Protein AF-W2SW09-F1 (afdb_monomer)

Solvent-accessible surface area (backbone atoms only — not comparable to full-atom values): 8890 Å² total; per-residue (Å²): 115,73,68,50,68,76,66,66,68,76,84,80,77,73,87,77,53,70,68,61,53,50,51,49,49,58,49,58,77,62,61,80,56,88,46,76,65,63,66,33,39,37,66,57,52,62,77,71,55,59,59,88,80,43,43,66,58,52,49,54,49,49,52,52,50,50,65,54,46,54,60,50,16,43,56,38,3,59,64,64,74,40,46,67,62,19,40,50,60,32,51,49,48,59,61,50,37,60,47,66,33,90,61,95,82,72,82,62,71,72,53,68,66,58,42,50,51,49,36,51,49,32,71,75,67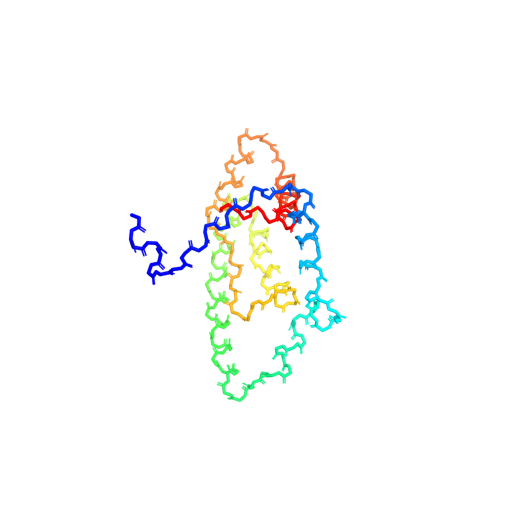,71,51,62,70,65,61,57,52,50,52,52,51,52,52,51,52,50,43,70,76,50,75,75,89,122

pLDDT: mean 76.38, std 12.49, range [45.62, 92.38]

Mean predicted aligned error: 12.38 Å

Radius of gyration: 22.45 Å; Cα contacts (8 Å, |Δi|>4): 80; chains: 1; bounding box: 43×62×45 Å

Structure (mmCIF, N/CA/C/O backbone):
data_AF-W2SW09-F1
#
_entry.id   AF-W2SW09-F1
#
loop_
_atom_site.group_PDB
_atom_site.id
_atom_site.type_symbol
_atom_site.label_atom_id
_atom_site.label_alt_id
_atom_site.label_comp_id
_atom_site.label_asym_id
_atom_site.label_entity_id
_atom_site.label_seq_id
_atom_site.pdbx_PDB_ins_code
_atom_site.Cartn_x
_atom_site.Cartn_y
_atom_site.Cartn_z
_atom_site.occupancy
_atom_site.B_iso_or_equiv
_atom_site.auth_seq_id
_atom_site.auth_comp_id
_atom_site.auth_asym_id
_atom_site.auth_atom_id
_atom_site.pdbx_PDB_model_num
ATOM 1 N N . GLU A 1 1 ? 20.622 46.964 -5.575 1.00 56.09 1 GLU A N 1
ATOM 2 C CA . GLU A 1 1 ? 20.089 47.112 -6.947 1.00 56.09 1 GLU A CA 1
ATOM 3 C C . GLU A 1 1 ? 21.094 46.670 -8.017 1.00 56.09 1 GLU A C 1
ATOM 5 O O . GLU A 1 1 ? 20.685 45.975 -8.935 1.00 56.09 1 GLU A O 1
ATOM 10 N N . ASP A 1 2 ? 22.403 46.921 -7.865 1.00 61.81 2 ASP A N 1
ATOM 11 C CA . ASP A 1 2 ? 23.435 46.467 -8.830 1.00 61.81 2 ASP A CA 1
ATOM 12 C C . ASP A 1 2 ? 23.552 44.945 -9.038 1.00 61.81 2 ASP A C 1
ATOM 14 O O . ASP A 1 2 ? 23.916 44.483 -10.120 1.00 61.81 2 ASP A O 1
ATOM 18 N N . PHE A 1 3 ? 23.239 44.140 -8.019 1.00 66.25 3 PHE A N 1
ATOM 19 C CA . PHE A 1 3 ? 23.312 42.679 -8.122 1.00 66.25 3 PHE A CA 1
ATOM 20 C C . PHE A 1 3 ? 22.262 42.109 -9.095 1.00 66.25 3 PHE A C 1
ATOM 22 O O . PHE A 1 3 ? 22.569 41.213 -9.880 1.00 66.25 3 PHE A O 1
ATOM 29 N N . ASP A 1 4 ? 21.051 42.673 -9.105 1.00 64.31 4 ASP A N 1
ATOM 30 C CA . ASP A 1 4 ? 19.929 42.162 -9.904 1.00 64.31 4 ASP A CA 1
ATOM 31 C C . ASP A 1 4 ? 20.082 42.476 -11.402 1.00 64.31 4 ASP A C 1
ATOM 33 O O . ASP A 1 4 ? 19.694 41.667 -12.247 1.00 64.31 4 ASP A O 1
ATOM 37 N N . ILE A 1 5 ? 20.716 43.607 -11.741 1.00 68.88 5 ILE A N 1
ATOM 38 C CA . ILE A 1 5 ? 21.027 44.004 -13.127 1.00 68.88 5 ILE A CA 1
ATOM 39 C C . ILE A 1 5 ? 22.131 43.109 -13.706 1.00 68.88 5 ILE A C 1
ATOM 41 O O . ILE A 1 5 ? 22.068 42.713 -14.869 1.00 68.88 5 ILE A O 1
ATOM 45 N N . ARG A 1 6 ? 23.121 42.733 -12.882 1.00 68.19 6 ARG A N 1
ATOM 46 C CA . ARG A 1 6 ? 24.258 41.899 -13.303 1.00 68.19 6 ARG A CA 1
ATOM 47 C C . ARG A 1 6 ? 23.871 40.450 -13.603 1.00 68.19 6 ARG A C 1
ATOM 49 O O . ARG A 1 6 ? 24.507 39.821 -14.443 1.00 68.19 6 ARG A O 1
ATOM 56 N N . PHE A 1 7 ? 22.839 39.935 -12.934 1.00 68.06 7 PHE A N 1
ATOM 57 C CA . PHE A 1 7 ? 22.379 38.548 -13.070 1.00 68.06 7 PHE A CA 1
ATOM 58 C C . PHE A 1 7 ? 21.013 38.397 -13.755 1.00 68.06 7 PHE A C 1
ATOM 60 O O . PHE A 1 7 ? 20.502 37.285 -13.846 1.00 68.06 7 PHE A O 1
ATOM 67 N N . ASN A 1 8 ? 20.447 39.490 -14.278 1.00 55.69 8 ASN A N 1
ATOM 68 C CA . ASN A 1 8 ? 19.241 39.505 -15.111 1.00 55.69 8 ASN A CA 1
ATOM 69 C C . ASN A 1 8 ? 18.072 38.679 -14.525 1.00 55.69 8 ASN A C 1
ATOM 71 O O . ASN A 1 8 ? 17.390 37.929 -15.230 1.00 55.69 8 ASN A O 1
ATOM 75 N N . PHE A 1 9 ? 17.843 38.790 -13.211 1.00 55.75 9 PHE A N 1
ATOM 76 C CA . PHE A 1 9 ? 16.737 38.103 -12.543 1.00 55.75 9 PHE A CA 1
ATOM 77 C C . PHE A 1 9 ? 15.416 38.814 -12.854 1.00 55.75 9 PHE A C 1
ATOM 79 O O . PHE A 1 9 ? 14.969 39.717 -12.147 1.00 55.75 9 PHE A O 1
ATOM 86 N N . VAL A 1 10 ? 14.748 38.383 -13.925 1.00 61.41 10 VAL A N 1
ATOM 87 C CA . VAL A 1 10 ? 13.390 38.830 -14.241 1.00 61.41 10 VAL A CA 1
ATOM 88 C C . VAL A 1 10 ? 12.435 38.303 -13.167 1.00 61.41 10 VAL A C 1
ATOM 90 O O . VAL A 1 10 ? 12.112 37.114 -13.117 1.00 61.41 10 VAL A O 1
ATOM 93 N N . ARG A 1 11 ? 11.941 39.187 -12.294 1.00 56.41 11 ARG A N 1
ATOM 94 C CA . ARG A 1 11 ? 10.963 38.844 -11.250 1.00 56.41 11 ARG A CA 1
ATOM 95 C C . ARG A 1 11 ? 9.567 38.643 -11.858 1.00 56.41 11 ARG A C 1
ATOM 97 O O . ARG A 1 11 ? 8.655 39.440 -11.661 1.00 56.41 11 ARG A O 1
ATOM 104 N N . HIS A 1 12 ? 9.362 37.562 -12.605 1.00 51.56 12 HIS A N 1
ATOM 105 C CA . HIS A 1 12 ? 8.038 37.175 -13.094 1.00 51.56 12 HIS A CA 1
ATOM 106 C C . HIS A 1 12 ? 7.298 36.316 -12.065 1.00 51.56 12 HIS A C 1
ATOM 108 O O . HIS A 1 12 ? 7.192 35.102 -12.207 1.00 51.56 12 HIS A O 1
ATOM 114 N N . ARG A 1 13 ? 6.686 36.946 -11.057 1.00 53.91 13 ARG A N 1
ATOM 115 C CA . ARG A 1 13 ? 5.580 36.310 -10.320 1.00 53.91 13 ARG A CA 1
ATOM 116 C C . ARG A 1 13 ? 4.272 37.003 -10.684 1.00 53.91 13 ARG A C 1
ATOM 118 O O . ARG A 1 13 ? 3.714 37.768 -9.907 1.00 53.91 13 ARG A O 1
ATOM 125 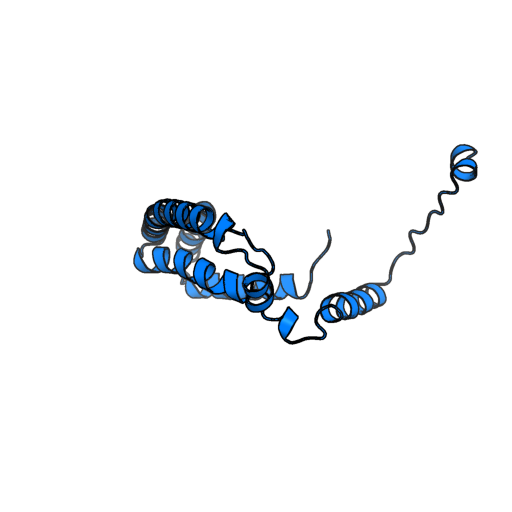N N . LYS A 1 14 ? 3.785 36.749 -11.905 1.00 51.09 14 LYS A N 1
ATOM 126 C CA . LYS A 1 14 ? 2.399 37.082 -12.269 1.00 51.09 14 LYS A CA 1
ATOM 127 C C . LYS A 1 14 ? 1.485 36.327 -11.300 1.00 51.09 14 LYS A C 1
ATOM 129 O O . LYS A 1 14 ? 1.603 35.107 -11.186 1.00 51.09 14 LYS A O 1
ATOM 134 N N . ARG A 1 15 ? 0.596 37.037 -10.598 1.00 51.16 15 ARG A N 1
ATOM 135 C CA . ARG A 1 15 ? -0.489 36.428 -9.815 1.00 51.16 15 ARG A CA 1
ATOM 136 C C . ARG A 1 15 ? -1.352 35.656 -10.816 1.00 51.16 15 ARG A C 1
ATOM 138 O O . ARG A 1 15 ? -2.030 36.266 -11.636 1.00 51.16 15 ARG A O 1
ATOM 145 N N . ARG A 1 16 ? -1.207 34.331 -10.850 1.00 55.31 16 ARG A N 1
ATOM 146 C CA . ARG A 1 16 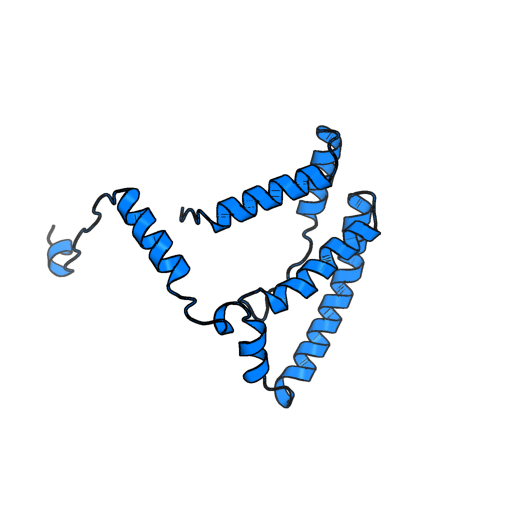? -1.932 33.491 -11.805 1.00 55.31 16 ARG A CA 1
ATOM 147 C C . ARG A 1 16 ? -3.392 33.420 -11.367 1.00 55.31 16 ARG A C 1
ATOM 149 O O . ARG A 1 16 ? -3.675 33.174 -10.199 1.00 55.31 16 ARG A O 1
ATOM 156 N N . THR A 1 17 ? -4.310 33.647 -12.297 1.00 64.56 17 THR A N 1
ATOM 157 C CA . THR A 1 17 ? -5.747 33.500 -12.054 1.00 64.56 17 THR A CA 1
ATOM 158 C C . THR A 1 17 ? -6.085 32.009 -11.989 1.00 64.56 17 THR A C 1
ATOM 160 O O . THR A 1 17 ? -5.656 31.253 -12.863 1.00 64.56 17 THR A O 1
ATOM 163 N N . ASN A 1 18 ? -6.886 31.579 -11.004 1.00 64.25 18 ASN A N 1
ATOM 164 C CA . ASN A 1 18 ? -7.240 30.162 -10.780 1.00 64.25 18 ASN A CA 1
ATOM 165 C C . ASN A 1 18 ? -7.735 29.448 -12.050 1.00 64.25 18 ASN A C 1
ATOM 167 O O . ASN A 1 18 ? -7.474 28.267 -12.241 1.00 64.25 18 ASN A O 1
ATOM 171 N N . ARG A 1 19 ? -8.397 30.175 -12.957 1.00 60.75 19 ARG A N 1
ATOM 172 C CA . ARG A 1 19 ? -8.914 29.647 -14.227 1.00 60.75 19 ARG A CA 1
ATOM 173 C C . ARG A 1 19 ? -7.821 29.257 -15.230 1.00 60.75 19 ARG A C 1
ATOM 175 O O . ARG A 1 19 ? -7.987 28.289 -15.962 1.00 60.75 19 ARG A O 1
ATOM 182 N N . GLU A 1 20 ? -6.713 29.994 -15.270 1.00 66.00 20 GLU A N 1
ATOM 183 C CA . GLU A 1 20 ? -5.586 29.703 -16.167 1.00 66.00 20 GLU A CA 1
ATOM 184 C C . GLU A 1 20 ? -4.708 28.580 -15.622 1.00 66.00 20 GLU A C 1
ATOM 186 O O . GLU A 1 20 ? -4.211 27.766 -16.399 1.00 66.00 20 GLU A O 1
ATOM 191 N N . VAL A 1 21 ? -4.564 28.512 -14.293 1.00 66.00 21 VAL A N 1
ATOM 192 C CA . VAL A 1 21 ? -3.927 27.381 -13.609 1.00 66.00 21 VAL A CA 1
ATOM 193 C C . VAL A 1 21 ? -4.738 26.119 -13.869 1.00 66.00 21 VAL A C 1
ATOM 195 O O . VAL A 1 21 ? -4.187 25.169 -14.399 1.00 66.00 21 VAL A O 1
ATOM 198 N N . LEU A 1 22 ? -6.056 26.152 -13.635 1.00 66.50 22 LEU A N 1
ATOM 199 C CA . LEU A 1 22 ? -6.947 25.013 -13.866 1.00 66.50 22 LEU A CA 1
ATOM 200 C C . LEU A 1 22 ? -6.926 24.540 -15.326 1.00 66.50 22 LEU A C 1
ATOM 202 O O . LEU A 1 22 ? -6.890 23.342 -15.585 1.00 66.50 22 LEU A O 1
ATOM 206 N N . ARG A 1 23 ? -6.918 25.466 -16.296 1.00 67.12 23 ARG A N 1
ATOM 207 C CA . ARG A 1 23 ? -6.878 25.107 -17.721 1.00 67.12 23 ARG A CA 1
ATOM 208 C C . ARG A 1 23 ? -5.560 24.440 -18.109 1.00 67.12 23 ARG A C 1
ATOM 210 O O . ARG A 1 23 ? -5.597 23.464 -18.847 1.00 67.12 23 ARG A O 1
ATOM 217 N N . ARG A 1 24 ? -4.414 24.948 -17.640 1.00 65.56 24 ARG A N 1
ATOM 218 C CA . ARG A 1 24 ? -3.125 24.276 -17.871 1.00 65.56 24 ARG A CA 1
ATOM 219 C C . ARG A 1 24 ? -3.068 22.942 -17.150 1.00 65.56 24 ARG A C 1
ATOM 221 O O . ARG A 1 24 ? -2.644 21.985 -17.766 1.00 65.56 24 ARG A O 1
ATOM 228 N N . PHE A 1 25 ? -3.602 22.872 -15.935 1.00 62.81 25 PHE A N 1
ATOM 229 C CA . PHE A 1 25 ? -3.652 21.655 -15.139 1.00 62.81 25 PHE A CA 1
ATOM 230 C C . PHE A 1 25 ? -4.421 20.538 -15.851 1.00 62.81 25 PHE A C 1
ATOM 232 O O . PHE A 1 25 ? -3.888 19.460 -16.069 1.00 62.81 25 PHE A O 1
ATOM 239 N N . ILE A 1 26 ? -5.651 20.816 -16.299 1.00 66.44 26 ILE A N 1
ATOM 240 C CA . ILE A 1 26 ? -6.471 19.845 -17.039 1.00 66.44 26 ILE A CA 1
ATOM 241 C C . ILE A 1 26 ? -5.780 19.432 -18.341 1.00 66.44 26 ILE A C 1
ATOM 243 O O . ILE A 1 26 ? -5.798 18.260 -18.700 1.00 66.44 26 ILE A O 1
ATOM 247 N N . VAL A 1 27 ? -5.172 20.382 -19.054 1.00 66.25 27 VAL A N 1
ATOM 248 C CA . VAL A 1 27 ? -4.518 20.093 -20.332 1.00 66.25 27 VAL A CA 1
ATOM 249 C C . VAL A 1 27 ? -3.215 19.317 -20.131 1.00 66.25 27 VAL A C 1
ATOM 251 O O . VAL A 1 27 ? -3.002 18.365 -20.857 1.00 66.25 27 VAL A O 1
ATOM 254 N N . GLU A 1 28 ? -2.364 19.654 -19.165 1.00 64.62 28 GLU A N 1
ATOM 255 C CA . GLU A 1 28 ? -1.087 18.969 -18.905 1.00 64.62 28 GLU A CA 1
ATOM 256 C C . GLU A 1 28 ? -1.306 17.559 -18.340 1.00 64.62 28 GLU A C 1
ATOM 258 O O . GLU A 1 28 ? -0.715 16.618 -18.858 1.00 64.62 28 GLU A O 1
ATOM 263 N N . ASN A 1 29 ? -2.236 17.369 -17.393 1.00 62.84 29 ASN A N 1
ATOM 264 C CA . ASN A 1 29 ? -2.504 16.050 -16.798 1.00 62.84 29 ASN A CA 1
ATOM 265 C C . ASN A 1 29 ? -3.093 15.039 -17.808 1.00 62.84 29 ASN A C 1
ATOM 267 O O . ASN A 1 29 ? -2.895 13.835 -17.664 1.00 62.84 29 ASN A O 1
ATOM 271 N N . PHE A 1 30 ? -3.819 15.514 -18.829 1.00 59.41 30 PHE A N 1
ATOM 272 C CA . PHE A 1 30 ? -4.443 14.667 -19.858 1.00 59.41 30 PHE A CA 1
ATOM 273 C C . PHE A 1 30 ? -3.671 14.605 -21.187 1.00 59.41 30 PHE A C 1
ATOM 275 O O . PHE A 1 30 ? -4.032 13.811 -22.055 1.00 59.41 30 PHE A O 1
ATOM 282 N N . ARG A 1 31 ? -2.626 15.419 -21.385 1.00 57.94 31 ARG A N 1
ATOM 283 C CA . ARG A 1 31 ? -1.888 15.491 -22.663 1.00 57.94 31 ARG A CA 1
ATOM 284 C C . ARG A 1 31 ? -0.791 14.436 -22.809 1.00 57.94 31 ARG A C 1
ATOM 286 O O . ARG A 1 31 ? -0.417 14.151 -23.943 1.00 57.94 31 ARG A O 1
ATOM 293 N N . ASP A 1 32 ? -0.338 13.826 -21.715 1.00 57.09 32 ASP A N 1
ATOM 294 C CA . ASP A 1 32 ? 0.735 12.817 -21.727 1.00 57.09 32 ASP A CA 1
ATOM 295 C C . ASP A 1 32 ? 0.269 11.367 -21.978 1.00 57.09 32 ASP A C 1
ATOM 297 O O . ASP A 1 32 ? 1.105 10.474 -22.111 1.00 57.09 32 ASP A O 1
ATOM 301 N N . TYR A 1 33 ? -1.037 11.110 -22.138 1.00 55.19 33 TYR A N 1
ATOM 302 C CA . TYR A 1 33 ? -1.570 9.770 -22.448 1.00 55.19 33 TYR A CA 1
ATOM 303 C C . TYR A 1 33 ? -2.273 9.711 -23.820 1.00 55.19 33 TYR A C 1
ATOM 305 O O . TYR A 1 33 ? -3.484 9.496 -23.877 1.00 55.19 33 TYR A O 1
ATOM 313 N N . PRO A 1 34 ? -1.566 9.901 -24.952 1.00 55.62 34 PRO A N 1
ATOM 314 C CA . PRO A 1 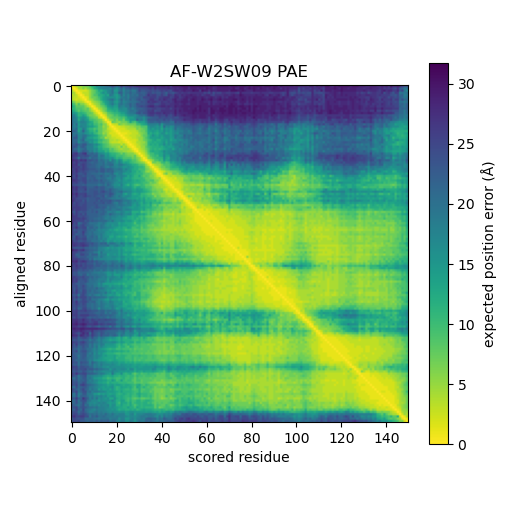34 ? -2.184 9.799 -26.275 1.00 55.62 34 PRO A CA 1
ATOM 315 C C . PRO A 1 34 ? -2.465 8.352 -26.712 1.00 55.62 34 PRO A C 1
ATOM 317 O O . PRO A 1 34 ? -3.149 8.156 -27.712 1.00 55.62 34 PRO A O 1
ATOM 320 N N . ASP A 1 35 ? -1.946 7.343 -26.001 1.00 61.34 35 ASP A N 1
ATOM 321 C CA . ASP A 1 35 ? -1.966 5.951 -26.450 1.00 61.34 35 ASP A CA 1
ATOM 322 C C . ASP A 1 35 ? -2.382 4.973 -25.335 1.00 61.34 35 ASP A C 1
ATOM 324 O O . ASP A 1 35 ? -2.029 5.154 -24.166 1.00 61.34 35 ASP A O 1
ATOM 328 N N . PHE A 1 36 ? -3.094 3.896 -25.693 1.00 58.34 36 PHE A N 1
ATOM 329 C CA . PHE A 1 36 ? -3.549 2.842 -24.759 1.00 58.34 36 PHE A CA 1
ATOM 330 C C . PHE A 1 36 ? -2.358 2.162 -24.044 1.00 58.34 36 PHE A C 1
ATOM 332 O O . PHE A 1 36 ? -2.479 1.647 -22.932 1.00 58.34 36 PHE A O 1
ATOM 339 N N . SER A 1 37 ? -1.180 2.244 -24.669 1.00 55.59 37 SER A N 1
ATOM 340 C CA . SER A 1 37 ? 0.145 1.874 -24.165 1.00 55.59 37 SER A CA 1
ATOM 341 C C . SER A 1 37 ? 0.564 2.616 -22.886 1.00 55.59 37 SER A C 1
ATOM 343 O O . SER A 1 37 ? 1.297 2.057 -22.074 1.00 55.59 37 SER A O 1
ATOM 345 N N . GLY A 1 38 ? 0.113 3.863 -22.696 1.00 59.91 38 GLY A N 1
ATOM 346 C CA . GLY A 1 38 ? 0.369 4.657 -21.488 1.00 59.91 38 GLY A CA 1
ATOM 347 C C . GLY A 1 38 ? -0.608 4.363 -20.346 1.00 59.91 38 GLY A C 1
ATOM 348 O O . GLY A 1 38 ? -0.295 4.632 -19.190 1.00 59.91 38 GLY A O 1
ATOM 349 N N . LEU A 1 39 ? -1.771 3.780 -20.660 1.00 62.34 39 LEU A N 1
ATOM 350 C CA . LEU A 1 39 ? -2.804 3.423 -19.682 1.00 62.34 39 LEU A CA 1
ATOM 351 C C . LEU A 1 39 ? -2.479 2.114 -18.947 1.00 62.34 39 LEU A C 1
ATOM 353 O O . LEU A 1 39 ? -2.859 1.933 -17.793 1.00 62.34 39 LEU A O 1
ATOM 357 N N . ILE A 1 40 ? -1.773 1.202 -19.622 1.00 69.25 40 ILE A N 1
ATOM 358 C CA . ILE A 1 40 ? -1.317 -0.072 -19.062 1.00 69.25 40 ILE A CA 1
ATOM 359 C C . ILE A 1 40 ? 0.215 -0.093 -19.133 1.00 69.25 40 ILE A C 1
ATOM 361 O O . ILE A 1 40 ? 0.790 -0.737 -20.022 1.00 69.25 40 ILE A O 1
ATOM 365 N N . PRO A 1 41 ? 0.901 0.589 -18.194 1.00 69.31 41 PRO A N 1
ATOM 366 C CA . PRO A 1 41 ? 2.363 0.608 -18.138 1.00 69.31 41 PRO A CA 1
ATOM 367 C C . PRO A 1 41 ? 2.948 -0.807 -18.051 1.00 69.31 41 PRO A C 1
ATOM 369 O O . PRO A 1 41 ? 4.099 -1.012 -18.446 1.00 69.31 41 PRO A O 1
ATOM 372 N N . PHE A 1 42 ? 2.140 -1.796 -17.628 1.00 73.38 42 PHE A N 1
ATOM 373 C CA . PHE A 1 42 ? 2.513 -3.204 -17.569 1.00 73.38 42 PHE A CA 1
ATOM 374 C C . PHE A 1 42 ? 3.128 -3.745 -18.870 1.00 73.38 42 PHE A C 1
ATOM 376 O O . PHE A 1 42 ? 4.175 -4.395 -18.870 1.00 73.38 42 PHE A O 1
ATOM 383 N N . LEU A 1 43 ? 2.499 -3.440 -20.008 1.00 69.50 43 LEU A N 1
ATOM 384 C CA . LEU A 1 43 ? 2.931 -3.970 -21.301 1.00 69.50 43 LEU A CA 1
ATOM 385 C C . LEU A 1 43 ? 4.217 -3.305 -21.811 1.00 69.50 43 LEU A C 1
ATOM 387 O O . LEU A 1 43 ? 4.929 -3.896 -22.624 1.00 69.50 43 LEU A O 1
ATOM 391 N N . ALA A 1 44 ? 4.527 -2.090 -21.357 1.00 72.62 44 ALA A N 1
ATOM 392 C CA . ALA A 1 44 ? 5.734 -1.381 -21.763 1.00 72.62 44 ALA A CA 1
ATOM 393 C C . ALA A 1 44 ? 6.982 -1.941 -21.063 1.00 72.62 44 ALA A C 1
ATOM 395 O O . ALA A 1 44 ? 8.014 -2.134 -21.708 1.00 72.62 44 ALA A O 1
ATOM 396 N N . TRP A 1 45 ? 6.898 -2.250 -19.762 1.00 72.44 45 TRP A N 1
ATOM 397 C CA . TRP A 1 45 ? 8.057 -2.767 -19.027 1.00 72.44 45 TRP A CA 1
ATOM 398 C C . TRP A 1 45 ? 8.369 -4.221 -19.374 1.00 72.44 45 TRP A C 1
ATOM 400 O O . TRP A 1 45 ? 9.545 -4.541 -19.529 1.00 72.44 45 TRP A O 1
ATOM 410 N N . ILE A 1 46 ? 7.355 -5.072 -19.583 1.00 75.44 46 ILE A N 1
ATOM 411 C CA . ILE A 1 46 ? 7.581 -6.484 -19.925 1.00 75.44 46 ILE A CA 1
ATOM 412 C C . ILE A 1 46 ? 8.302 -6.647 -21.272 1.00 75.44 46 ILE A C 1
ATOM 414 O O . ILE A 1 46 ? 9.160 -7.513 -21.409 1.00 75.44 46 ILE A O 1
ATOM 418 N N . LYS A 1 47 ? 8.029 -5.768 -22.250 1.00 74.69 47 LYS A N 1
ATOM 419 C CA . LYS A 1 47 ? 8.700 -5.772 -23.564 1.00 74.69 47 LYS A CA 1
ATOM 420 C C . LYS A 1 47 ? 10.181 -5.386 -23.493 1.00 74.69 47 LYS A C 1
ATOM 422 O O . LYS A 1 47 ? 10.950 -5.800 -24.352 1.00 74.69 47 LYS A O 1
ATOM 427 N N . SER A 1 48 ? 10.577 -4.597 -22.494 1.00 77.19 48 SER A N 1
ATOM 428 C CA . SER A 1 48 ? 11.957 -4.132 -22.292 1.00 77.19 48 SER A CA 1
ATOM 429 C C . SER A 1 48 ? 12.709 -4.940 -21.222 1.00 77.19 48 SER A C 1
ATOM 431 O O . SER A 1 48 ? 13.832 -4.576 -20.864 1.00 77.19 48 SER A O 1
ATOM 433 N N . TYR A 1 49 ? 12.099 -5.987 -20.661 1.00 79.62 49 TYR A N 1
ATOM 434 C CA . TYR A 1 49 ? 12.636 -6.685 -19.500 1.00 79.62 49 TYR A CA 1
ATOM 435 C C . TYR A 1 49 ? 13.630 -7.783 -19.897 1.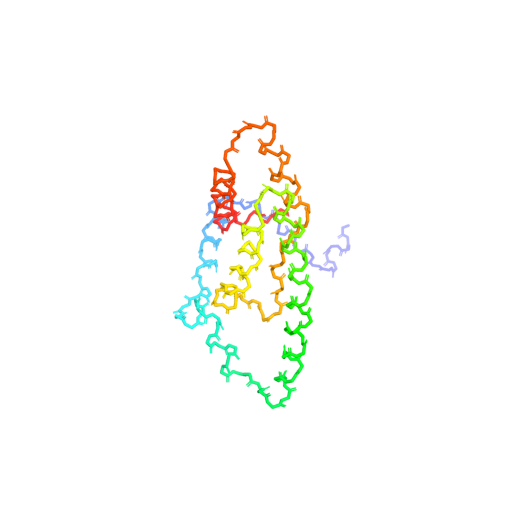00 79.62 49 TYR A C 1
ATOM 437 O O . TYR A 1 49 ? 13.283 -8.746 -20.582 1.00 79.62 49 TYR A O 1
ATOM 445 N N . ASP A 1 50 ? 14.872 -7.662 -19.425 1.00 81.44 50 ASP A N 1
ATOM 446 C CA . ASP A 1 50 ? 15.880 -8.710 -19.584 1.00 81.44 50 ASP A CA 1
ATOM 447 C C . ASP A 1 50 ? 15.745 -9.771 -18.481 1.00 81.44 50 ASP A C 1
ATOM 449 O O . ASP A 1 50 ? 16.232 -9.615 -17.355 1.00 81.44 50 ASP A O 1
ATOM 453 N N . VAL A 1 51 ? 15.071 -10.869 -18.832 1.00 79.38 51 VAL A N 1
ATOM 454 C CA . VAL A 1 51 ? 14.798 -12.003 -17.938 1.00 79.38 51 VAL A CA 1
ATOM 455 C C . VAL A 1 51 ? 16.083 -12.714 -17.509 1.00 79.38 51 VAL A C 1
ATOM 457 O O . VAL A 1 51 ? 16.149 -13.239 -16.398 1.00 79.38 51 VAL A O 1
ATOM 460 N N . LYS A 1 52 ? 17.120 -12.733 -18.360 1.00 78.88 52 LYS A N 1
ATOM 461 C CA . LYS A 1 52 ? 18.341 -13.512 -18.100 1.00 78.88 52 LYS A CA 1
ATOM 462 C C . LYS A 1 52 ? 19.192 -12.901 -16.994 1.00 78.88 52 LYS A C 1
ATOM 464 O O . LYS A 1 52 ? 19.808 -13.639 -16.232 1.00 78.88 52 LYS A O 1
ATOM 469 N N . THR A 1 53 ? 19.227 -11.575 -16.902 1.00 81.81 53 THR A N 1
ATOM 470 C CA . THR A 1 53 ? 20.038 -10.860 -15.907 1.00 81.81 53 THR A CA 1
ATOM 471 C C . THR A 1 53 ? 19.255 -10.523 -14.641 1.00 81.81 53 THR A C 1
ATOM 473 O O . THR A 1 53 ? 19.802 -10.619 -13.544 1.00 81.81 53 THR A O 1
ATOM 476 N N . ASN A 1 54 ? 17.970 -10.172 -14.761 1.00 81.56 54 ASN A N 1
ATOM 477 C CA . ASN A 1 54 ? 17.187 -9.666 -13.629 1.00 81.56 54 ASN A CA 1
ATOM 478 C C . ASN A 1 54 ? 16.230 -10.698 -13.017 1.00 81.56 54 ASN A C 1
ATOM 480 O O . ASN A 1 54 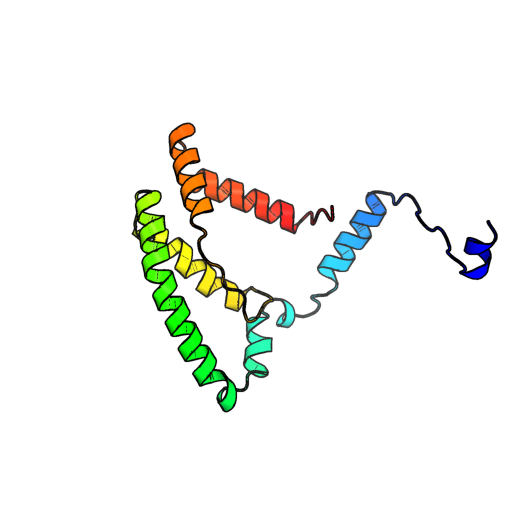? 15.874 -10.558 -11.848 1.00 81.56 54 ASN A O 1
ATOM 484 N N . GLY A 1 55 ? 15.873 -11.765 -13.743 1.00 83.50 55 GLY A N 1
ATOM 485 C CA . GLY A 1 55 ? 14.847 -12.718 -13.304 1.00 83.50 55 GLY A CA 1
ATOM 486 C C . GLY A 1 55 ? 15.166 -13.401 -11.973 1.00 83.50 55 GLY A C 1
ATOM 487 O O . GLY A 1 55 ? 14.296 -13.515 -11.114 1.00 83.50 55 GLY A O 1
ATOM 488 N N . PHE A 1 56 ? 16.426 -13.793 -11.749 1.00 89.06 56 PHE A N 1
ATOM 489 C CA . PHE A 1 56 ? 16.833 -14.408 -10.480 1.00 89.06 56 PHE A CA 1
ATOM 490 C C . PHE A 1 56 ? 16.772 -13.419 -9.306 1.00 89.06 56 PHE A C 1
ATOM 492 O O . PHE A 1 56 ? 16.305 -13.768 -8.222 1.00 89.06 56 PHE A O 1
ATOM 499 N N . ARG A 1 57 ? 17.208 -12.170 -9.525 1.00 85.81 57 ARG A N 1
ATOM 500 C CA . ARG A 1 57 ? 17.190 -11.120 -8.498 1.00 85.81 57 ARG A CA 1
ATOM 501 C C . ARG A 1 57 ? 15.761 -10.744 -8.119 1.00 85.81 57 ARG A C 1
ATOM 503 O O . ARG A 1 57 ? 15.467 -10.616 -6.934 1.00 85.81 57 ARG A O 1
ATOM 510 N N . ASP A 1 58 ? 14.881 -10.618 -9.105 1.00 87.69 58 ASP A N 1
ATOM 511 C CA . ASP A 1 58 ? 13.486 -10.248 -8.875 1.00 87.69 58 ASP A CA 1
ATOM 512 C C . ASP A 1 58 ? 12.694 -11.404 -8.251 1.00 87.69 58 ASP A C 1
ATOM 514 O O . ASP A 1 58 ? 11.853 -11.163 -7.387 1.00 87.69 58 ASP A O 1
ATOM 518 N N . PHE A 1 59 ? 13.006 -12.661 -8.589 1.00 89.50 59 PHE A N 1
ATOM 519 C CA . PHE A 1 59 ? 12.438 -13.830 -7.911 1.00 89.50 59 PHE A CA 1
ATOM 520 C C . PHE A 1 59 ? 12.861 -13.901 -6.438 1.00 89.50 59 PHE A C 1
ATOM 522 O O . PHE A 1 59 ? 12.008 -14.022 -5.558 1.00 89.50 59 PHE A O 1
ATOM 529 N N . ALA A 1 60 ? 14.160 -13.764 -6.149 1.00 92.38 60 ALA A N 1
ATOM 530 C CA . ALA A 1 60 ? 14.662 -13.750 -4.776 1.00 92.38 60 ALA A CA 1
ATOM 531 C C . ALA A 1 60 ? 14.087 -12.567 -3.975 1.00 92.38 60 ALA A C 1
ATOM 533 O O . ALA A 1 60 ? 13.655 -12.740 -2.836 1.00 92.38 60 ALA A O 1
ATOM 534 N N . GLY A 1 61 ? 14.011 -11.382 -4.588 1.00 89.75 61 GLY A N 1
ATOM 535 C CA . GLY A 1 61 ? 13.375 -10.206 -3.998 1.00 89.75 61 GLY A CA 1
ATOM 536 C C . GLY A 1 61 ? 11.887 -10.422 -3.714 1.00 89.75 61 GLY A C 1
ATOM 537 O O . GLY A 1 61 ? 11.423 -10.112 -2.621 1.00 89.75 61 GLY A O 1
ATOM 538 N N . SER A 1 62 ? 11.149 -11.023 -4.649 1.00 87.50 62 SER A N 1
ATOM 539 C CA . SER A 1 62 ? 9.722 -11.329 -4.479 1.00 87.50 62 SER A CA 1
ATOM 540 C C . SER A 1 62 ? 9.484 -12.352 -3.371 1.00 87.50 62 SER A C 1
ATOM 542 O O . SER A 1 62 ? 8.538 -12.205 -2.602 1.00 87.50 62 SER A O 1
ATOM 544 N N . LEU A 1 63 ? 10.360 -13.352 -3.239 1.00 91.75 63 LEU A N 1
ATOM 545 C CA . LEU A 1 63 ? 10.298 -14.332 -2.156 1.00 91.75 63 LEU A CA 1
ATOM 546 C C . LEU A 1 63 ? 10.522 -13.675 -0.786 1.00 91.75 63 LEU A C 1
ATOM 548 O O . LEU A 1 63 ? 9.783 -13.953 0.157 1.00 91.75 63 LEU A O 1
ATOM 552 N N . LEU A 1 64 ? 11.502 -12.771 -0.685 1.00 92.12 64 LEU A N 1
ATOM 553 C CA . LEU A 1 64 ? 11.759 -12.003 0.537 1.00 92.12 64 LEU A CA 1
ATOM 554 C C . LEU A 1 64 ? 10.575 -11.098 0.892 1.00 92.12 64 LEU A C 1
ATOM 556 O O . LEU A 1 64 ? 10.138 -11.082 2.040 1.00 92.12 64 LEU A O 1
ATOM 560 N N . ILE A 1 65 ? 10.025 -10.382 -0.091 1.00 89.94 65 ILE A N 1
ATOM 561 C CA . ILE A 1 65 ? 8.838 -9.539 0.093 1.00 89.94 65 ILE A CA 1
ATOM 562 C C . ILE A 1 65 ? 7.666 -10.404 0.571 1.00 89.94 65 ILE A C 1
ATOM 564 O O . ILE A 1 65 ? 7.073 -10.094 1.598 1.00 89.94 65 ILE A O 1
ATOM 568 N N . ALA A 1 66 ? 7.377 -11.532 -0.081 1.00 88.94 66 ALA A N 1
ATOM 569 C CA . ALA A 1 66 ? 6.304 -12.437 0.330 1.00 88.94 66 ALA A CA 1
ATOM 570 C C . ALA A 1 66 ? 6.481 -12.940 1.775 1.00 88.94 66 ALA A C 1
ATOM 572 O O . ALA A 1 66 ? 5.528 -12.916 2.556 1.00 88.94 66 ALA A O 1
ATOM 573 N N . ALA A 1 67 ? 7.702 -13.326 2.157 1.00 90.62 67 ALA A N 1
ATOM 574 C CA . ALA A 1 67 ? 8.012 -13.776 3.513 1.00 90.62 67 ALA A CA 1
ATOM 575 C C . ALA A 1 67 ? 7.798 -12.684 4.577 1.00 90.62 67 ALA A C 1
ATOM 577 O O . ALA A 1 67 ? 7.420 -13.002 5.702 1.00 90.62 67 ALA A O 1
ATOM 578 N N . LEU A 1 68 ? 8.001 -11.407 4.233 1.00 89.44 68 LEU A N 1
ATOM 579 C CA . LEU A 1 68 ? 7.745 -10.266 5.122 1.00 89.44 68 LEU A CA 1
ATOM 580 C C . LEU A 1 68 ? 6.264 -9.861 5.152 1.00 89.44 68 LEU A C 1
ATOM 582 O O . LEU A 1 68 ? 5.746 -9.466 6.196 1.00 89.44 68 LEU A O 1
ATOM 586 N N . LEU A 1 69 ? 5.568 -9.984 4.025 1.00 87.75 69 LEU A N 1
ATOM 587 C CA . LEU A 1 69 ? 4.172 -9.580 3.872 1.00 87.75 69 LEU A CA 1
ATOM 588 C C . LEU A 1 69 ? 3.193 -10.496 4.606 1.00 87.75 69 LEU A C 1
ATOM 590 O O . LEU A 1 69 ? 2.209 -10.008 5.156 1.00 87.75 69 LEU A O 1
ATOM 594 N N . ILE A 1 70 ? 3.453 -11.807 4.633 1.00 87.50 70 ILE A N 1
ATOM 595 C CA . ILE A 1 70 ? 2.600 -12.785 5.326 1.00 87.50 70 ILE A CA 1
ATOM 596 C C . ILE A 1 70 ? 2.430 -12.431 6.816 1.00 87.50 70 ILE A C 1
ATOM 598 O O . ILE A 1 70 ? 1.291 -12.225 7.245 1.00 87.50 70 ILE A O 1
ATOM 602 N N . PRO A 1 71 ? 3.504 -12.298 7.623 1.00 88.50 71 PRO A N 1
ATOM 603 C CA . PRO A 1 71 ? 3.364 -11.939 9.031 1.00 88.50 71 PRO A CA 1
ATOM 604 C C . PRO A 1 71 ? 2.808 -10.521 9.222 1.00 88.50 71 PRO A C 1
ATOM 606 O O . PRO A 1 71 ? 2.032 -10.302 10.150 1.00 88.50 71 PRO A O 1
ATOM 609 N N . GLN A 1 72 ? 3.135 -9.567 8.340 1.00 87.12 72 GLN A N 1
ATOM 610 C CA . GLN A 1 72 ? 2.578 -8.210 8.407 1.00 87.12 72 GLN A CA 1
ATOM 611 C C . GLN A 1 72 ? 1.060 -8.181 8.172 1.00 87.12 72 GLN A C 1
ATOM 613 O O . GLN A 1 72 ? 0.338 -7.512 8.912 1.00 87.12 72 GLN A O 1
ATOM 618 N N . GLY A 1 73 ? 0.561 -8.913 7.173 1.00 86.94 73 GLY A N 1
ATOM 619 C CA . GLY A 1 73 ? -0.872 -9.031 6.890 1.00 86.94 73 GLY A CA 1
ATOM 620 C C . GLY A 1 73 ? -1.630 -9.709 8.028 1.00 86.94 73 GLY A C 1
ATOM 621 O O . GLY A 1 73 ? -2.682 -9.222 8.441 1.00 86.94 73 GLY A O 1
ATOM 622 N N . LEU A 1 74 ? -1.050 -10.770 8.600 1.00 88.62 74 LEU A N 1
ATOM 623 C CA . LEU A 1 74 ? -1.596 -11.460 9.771 1.00 88.62 74 LEU A CA 1
ATOM 624 C C . LEU A 1 74 ? -1.690 -10.529 10.988 1.00 88.62 74 LEU A C 1
ATOM 626 O O . LEU A 1 74 ? -2.755 -10.417 11.590 1.00 88.62 74 LEU A O 1
ATOM 630 N N . ALA A 1 75 ? -0.608 -9.820 11.323 1.00 88.44 75 ALA A N 1
ATOM 631 C CA . ALA A 1 75 ? -0.583 -8.896 12.456 1.00 88.44 75 ALA A CA 1
ATOM 632 C C . ALA A 1 75 ? -1.614 -7.763 12.303 1.00 88.44 75 ALA A C 1
ATOM 634 O O . ALA A 1 75 ? -2.329 -7.438 13.249 1.00 88.44 75 ALA A O 1
ATOM 635 N N . ASN A 1 76 ? -1.736 -7.194 11.101 1.00 84.81 76 ASN A N 1
ATOM 636 C CA . ASN A 1 76 ? -2.696 -6.128 10.816 1.00 84.81 76 ASN A CA 1
ATOM 637 C C . ASN A 1 76 ? -4.155 -6.613 10.819 1.00 84.81 76 ASN A C 1
ATOM 639 O O . ASN A 1 76 ? -5.026 -5.905 11.320 1.00 84.81 76 ASN A O 1
ATOM 643 N N . GLY A 1 77 ? -4.431 -7.817 10.310 1.00 85.44 77 GLY A N 1
ATOM 644 C CA . GLY A 1 77 ? -5.771 -8.407 10.361 1.00 85.44 77 GLY A CA 1
ATOM 645 C C . GLY A 1 77 ? -6.219 -8.716 11.790 1.00 85.44 77 GLY A C 1
ATOM 646 O O . GLY A 1 77 ? -7.346 -8.400 12.169 1.00 85.44 77 GLY A O 1
ATOM 647 N N . LEU A 1 78 ? -5.306 -9.230 12.623 1.00 87.12 78 LEU A N 1
ATOM 648 C CA . LEU A 1 78 ? -5.563 -9.445 14.051 1.00 87.12 78 LEU A CA 1
ATOM 649 C C . LEU A 1 78 ? -5.911 -8.141 14.787 1.00 87.12 78 LEU A C 1
ATOM 651 O O . LEU A 1 78 ? -6.772 -8.154 15.663 1.00 87.12 78 LEU A O 1
ATOM 655 N N . LEU A 1 79 ? -5.296 -7.011 14.414 1.00 85.19 79 LEU A N 1
ATOM 656 C CA . LEU A 1 79 ? -5.613 -5.699 14.997 1.00 85.19 79 LEU A CA 1
ATOM 657 C C . LEU A 1 79 ? -7.021 -5.206 14.637 1.00 85.19 79 LEU A C 1
ATOM 659 O O . LEU A 1 79 ? -7.674 -4.574 15.461 1.00 85.19 79 LEU A O 1
ATOM 663 N N . VAL A 1 80 ? -7.491 -5.477 13.418 1.00 78.06 80 VAL A N 1
ATOM 664 C CA . VAL A 1 80 ? -8.788 -4.993 12.908 1.00 78.06 80 VAL A CA 1
ATOM 665 C C . VAL A 1 80 ? -9.936 -5.975 13.203 1.00 78.06 80 VAL A C 1
ATOM 667 O O . VAL A 1 80 ? -11.086 -5.646 12.935 1.00 78.06 80 VAL A O 1
ATOM 670 N N . SER A 1 81 ? -9.646 -7.113 13.854 1.00 76.94 81 SER A N 1
ATOM 671 C CA . SER A 1 81 ? -10.536 -8.228 14.258 1.00 76.94 81 SER A CA 1
ATOM 672 C C . SER A 1 81 ? -10.807 -9.328 13.224 1.00 76.94 81 SER A C 1
ATOM 674 O O . SER A 1 81 ? -11.346 -10.369 13.596 1.00 76.94 81 SER A O 1
ATOM 676 N N . ASP A 1 82 ? -10.368 -9.167 11.972 1.00 82.50 82 ASP A N 1
ATOM 677 C CA . ASP A 1 82 ? -10.472 -10.208 10.944 1.00 82.50 82 ASP A CA 1
ATO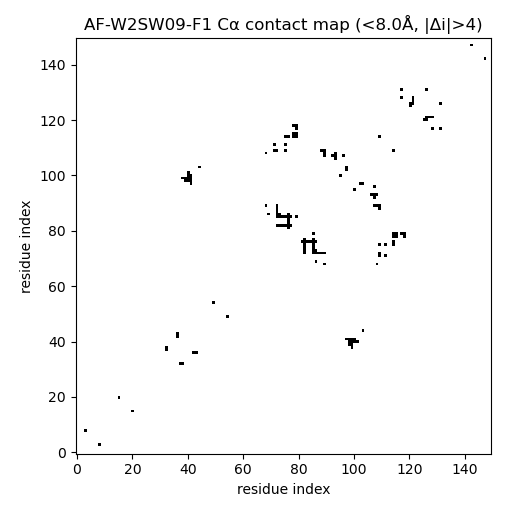M 678 C C . ASP A 1 82 ? -9.146 -10.412 10.201 1.00 82.50 82 ASP A C 1
ATOM 680 O O . ASP A 1 82 ? -8.665 -9.551 9.456 1.00 82.50 82 ASP A O 1
ATOM 684 N N . VAL A 1 83 ? -8.580 -11.606 10.366 1.00 84.38 83 VAL A N 1
ATOM 685 C CA . VAL A 1 83 ? -7.315 -12.020 9.754 1.00 84.38 83 VAL A CA 1
ATOM 686 C C . VAL A 1 83 ? -7.422 -12.098 8.232 1.00 84.38 83 VAL A C 1
ATOM 688 O O . VAL A 1 83 ? -6.480 -11.708 7.538 1.00 84.38 83 VAL A O 1
ATOM 691 N N . PHE A 1 84 ? -8.562 -12.544 7.695 1.00 85.50 84 PHE A N 1
ATOM 692 C CA . PHE A 1 84 ? -8.737 -12.673 6.248 1.00 85.50 84 PHE A CA 1
ATOM 693 C C . PHE A 1 84 ? -8.708 -11.302 5.574 1.00 85.50 84 PHE A C 1
ATOM 695 O O . PHE A 1 84 ? -7.979 -11.114 4.597 1.00 85.50 84 PHE A O 1
ATOM 702 N N . SER A 1 85 ? -9.414 -10.317 6.141 1.00 81.44 85 SER A N 1
ATOM 703 C CA . SER A 1 85 ? -9.380 -8.934 5.652 1.00 81.44 85 SER A CA 1
ATOM 704 C C . SER A 1 85 ? -7.964 -8.334 5.633 1.00 81.44 85 SER A C 1
ATOM 706 O O . SER A 1 85 ? -7.600 -7.640 4.681 1.00 81.44 85 SER A O 1
ATOM 708 N N . GLY A 1 86 ? -7.129 -8.657 6.628 1.00 82.12 86 GLY A N 1
ATOM 709 C CA . GLY A 1 86 ? -5.740 -8.195 6.712 1.00 82.12 86 GLY A CA 1
ATOM 710 C C . GLY A 1 86 ? -4.843 -8.765 5.614 1.00 82.12 86 GLY A C 1
ATOM 711 O O . GLY A 1 86 ? -4.046 -8.033 5.028 1.00 82.12 86 GLY A O 1
ATOM 712 N N . ILE A 1 87 ? -5.010 -10.047 5.275 1.00 86.00 87 ILE A N 1
ATOM 713 C CA . ILE A 1 87 ? -4.260 -10.685 4.184 1.00 86.00 87 ILE A CA 1
ATOM 714 C C . ILE A 1 87 ? -4.694 -10.116 2.826 1.00 86.00 87 ILE A C 1
ATOM 716 O O . ILE A 1 87 ? -3.841 -9.772 2.004 1.00 86.00 87 ILE A O 1
ATOM 720 N N . PHE A 1 88 ? -6.001 -9.950 2.591 1.00 86.69 88 PHE A N 1
ATOM 721 C CA . PHE A 1 88 ? -6.499 -9.367 1.338 1.00 86.69 88 PHE A CA 1
ATOM 722 C C . PHE A 1 88 ? -6.055 -7.913 1.144 1.00 86.69 88 PHE A C 1
ATOM 724 O O . PHE A 1 88 ? -5.736 -7.520 0.021 1.00 86.69 88 PHE A O 1
ATOM 731 N N . SER A 1 89 ? -5.970 -7.142 2.232 1.00 84.06 89 SER A N 1
ATOM 732 C CA . SER A 1 89 ? -5.479 -5.758 2.234 1.00 84.06 89 SER A CA 1
ATOM 733 C C . SER A 1 89 ? -4.034 -5.631 1.736 1.00 84.06 89 SER A C 1
ATOM 735 O O . SER A 1 89 ? -3.690 -4.639 1.102 1.00 84.06 89 SER A O 1
ATOM 737 N N . VAL A 1 90 ? -3.195 -6.647 1.958 1.00 85.94 90 VAL A N 1
ATOM 738 C CA . VAL A 1 90 ? -1.807 -6.676 1.470 1.00 85.94 90 VAL A CA 1
ATOM 739 C C . VAL A 1 90 ? -1.722 -7.245 0.048 1.00 85.94 90 VAL A C 1
ATOM 741 O O . VAL A 1 90 ? -0.968 -6.738 -0.785 1.00 85.94 90 VAL A O 1
ATOM 744 N N . LEU A 1 91 ? -2.489 -8.302 -0.235 1.00 86.44 91 LEU A N 1
ATOM 745 C CA . LEU A 1 91 ? -2.383 -9.082 -1.470 1.00 86.44 91 LEU A CA 1
ATOM 746 C C . LEU A 1 91 ? -2.981 -8.363 -2.687 1.00 86.44 91 LEU A C 1
ATOM 748 O O . LEU A 1 91 ? -2.384 -8.378 -3.763 1.00 86.44 91 LEU A O 1
ATOM 752 N N . LEU A 1 92 ? -4.136 -7.708 -2.529 1.00 87.31 92 LEU A N 1
ATOM 753 C CA . LEU A 1 92 ? -4.804 -7.041 -3.649 1.00 87.31 92 LEU A CA 1
ATOM 754 C C . LEU A 1 92 ? -3.996 -5.859 -4.213 1.00 87.31 92 LEU A C 1
ATOM 756 O O . LEU A 1 92 ? -3.808 -5.826 -5.430 1.00 87.31 92 LEU A O 1
ATOM 760 N N . PRO A 1 93 ? -3.448 -4.926 -3.408 1.00 84.38 93 PRO A N 1
ATOM 761 C CA . PRO A 1 93 ? -2.628 -3.835 -3.937 1.00 84.38 93 PRO A CA 1
ATOM 762 C C . PRO A 1 93 ? -1.370 -4.326 -4.655 1.00 84.38 93 PRO A C 1
ATOM 764 O O . PRO A 1 93 ? -1.007 -3.766 -5.686 1.00 84.38 93 PRO A O 1
ATOM 767 N N . HIS A 1 94 ? -0.744 -5.404 -4.168 1.00 85.44 94 HIS A N 1
ATOM 768 C CA . HIS A 1 94 ? 0.431 -6.005 -4.808 1.00 85.44 94 HIS A CA 1
ATOM 769 C C . HIS A 1 94 ? 0.122 -6.660 -6.159 1.00 85.44 94 HIS A C 1
ATOM 771 O O . HIS A 1 94 ? 1.004 -6.714 -7.010 1.00 85.44 94 HIS A O 1
ATOM 777 N N . LEU A 1 95 ? -1.112 -7.127 -6.383 1.00 85.56 95 LEU A N 1
ATOM 778 C CA . LEU A 1 95 ? -1.556 -7.652 -7.680 1.00 85.56 95 LEU A CA 1
ATOM 779 C C . LEU A 1 95 ? -2.028 -6.553 -8.636 1.00 85.56 95 LEU A C 1
ATOM 781 O O . LEU A 1 95 ? -1.764 -6.616 -9.834 1.00 85.56 95 LEU A O 1
ATOM 785 N N . ILE A 1 96 ? -2.730 -5.548 -8.115 1.00 86.25 96 ILE A N 1
ATOM 786 C CA . ILE A 1 96 ? -3.345 -4.489 -8.922 1.00 86.25 96 ILE A CA 1
ATOM 787 C C . ILE A 1 96 ? -2.298 -3.458 -9.368 1.00 86.25 96 ILE A C 1
ATOM 789 O O . ILE A 1 96 ? -2.340 -2.977 -10.503 1.00 86.25 96 ILE A O 1
ATOM 793 N N . TYR A 1 97 ? -1.333 -3.123 -8.506 1.00 84.12 97 TYR A N 1
ATOM 794 C CA . TYR A 1 97 ? -0.350 -2.079 -8.793 1.00 84.12 97 TYR A CA 1
ATOM 795 C C . TYR A 1 97 ? 0.582 -2.384 -9.971 1.00 84.12 97 TYR A C 1
ATOM 797 O O . TYR A 1 97 ? 0.791 -1.482 -10.768 1.00 84.12 97 TYR A O 1
ATOM 805 N N . PRO A 1 98 ? 1.100 -3.604 -10.190 1.00 79.38 98 PRO A N 1
ATOM 806 C CA . PRO A 1 98 ? 1.898 -3.893 -11.384 1.00 79.38 98 PRO A CA 1
ATOM 807 C C . PRO A 1 98 ? 1.149 -3.663 -12.705 1.00 79.38 98 PRO A C 1
ATOM 809 O O . PRO A 1 98 ? 1.787 -3.430 -13.730 1.00 79.38 98 PRO A O 1
ATOM 812 N N . ILE A 1 99 ? -0.190 -3.734 -12.684 1.00 78.62 99 ILE A N 1
ATOM 813 C CA . ILE A 1 99 ? -1.055 -3.553 -13.858 1.00 78.62 99 ILE A CA 1
ATOM 814 C C . ILE A 1 99 ? -1.303 -2.062 -14.128 1.00 78.62 99 ILE A C 1
ATOM 816 O O . ILE A 1 99 ? -1.221 -1.624 -15.275 1.00 78.62 99 ILE A O 1
ATOM 820 N N . LEU A 1 100 ? -1.597 -1.292 -13.075 1.00 75.69 100 LEU A N 1
ATOM 821 C CA . LEU A 1 100 ? -2.045 0.108 -13.163 1.00 75.69 100 LEU A CA 1
ATOM 822 C C . LEU A 1 100 ? -0.967 1.141 -12.791 1.00 75.69 100 LEU A C 1
ATOM 824 O O . LEU A 1 100 ? -1.136 2.336 -13.018 1.00 75.69 100 LEU A O 1
ATOM 828 N N . GLY A 1 101 ? 0.116 0.707 -12.159 1.00 68.94 101 GLY A N 1
ATOM 829 C CA . GLY A 1 101 ? 1.129 1.549 -11.539 1.00 68.94 101 GLY A CA 1
ATOM 830 C C . GLY A 1 101 ? 2.244 1.936 -12.500 1.00 68.94 101 GLY A C 1
ATOM 831 O O . GLY A 1 101 ? 2.765 1.120 -13.253 1.00 68.94 101 GLY A O 1
ATOM 832 N N . SER A 1 102 ? 2.653 3.201 -12.432 1.00 64.62 102 SER A N 1
ATOM 833 C CA . SER A 1 102 ? 3.732 3.761 -13.257 1.00 64.62 102 SER A CA 1
ATOM 834 C C . SER A 1 102 ? 5.143 3.332 -12.791 1.00 64.62 102 SER A C 1
ATOM 836 O O . SER A 1 102 ? 6.099 3.348 -13.566 1.00 64.62 102 SER A O 1
ATOM 838 N N . GLY A 1 103 ? 5.301 2.906 -11.528 1.00 65.81 103 GLY A N 1
ATOM 839 C CA . GLY A 1 103 ? 6.597 2.553 -10.933 1.00 65.81 103 GLY A CA 1
ATOM 840 C C . GLY A 1 103 ? 6.931 1.056 -10.989 1.00 65.81 103 GLY A C 1
ATOM 841 O O . GLY A 1 103 ? 6.153 0.229 -10.531 1.00 65.81 103 GLY A O 1
ATOM 842 N N . ARG A 1 104 ? 8.137 0.695 -11.458 1.00 62.75 104 ARG A N 1
ATOM 843 C CA . ARG A 1 104 ? 8.596 -0.714 -11.554 1.00 62.75 104 ARG A CA 1
ATOM 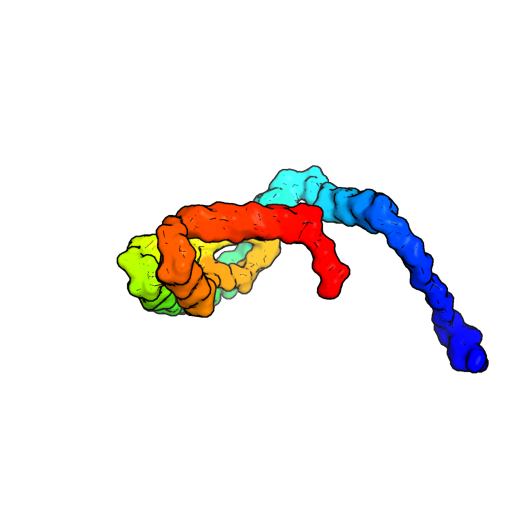844 C C . ARG A 1 104 ? 8.915 -1.383 -10.209 1.00 62.75 104 ARG A C 1
ATOM 846 O O . ARG A 1 104 ? 8.871 -2.602 -10.117 1.00 62.75 104 ARG A O 1
ATOM 853 N N . HIS A 1 105 ? 9.258 -0.603 -9.181 1.00 66.06 105 HIS A N 1
ATOM 854 C CA . HIS A 1 105 ? 9.738 -1.111 -7.885 1.00 66.06 105 HIS A CA 1
ATOM 855 C C . HIS A 1 105 ? 9.016 -0.470 -6.689 1.00 66.06 105 HIS A C 1
ATOM 857 O O . HIS A 1 105 ? 9.634 -0.193 -5.662 1.00 66.06 105 HIS A O 1
ATOM 863 N N . CYS A 1 106 ? 7.716 -0.189 -6.808 1.00 65.38 106 CYS A N 1
ATOM 864 C CA . CYS A 1 106 ? 6.941 0.300 -5.669 1.00 65.38 106 CYS A CA 1
ATOM 865 C C . CYS A 1 106 ? 6.354 -0.884 -4.894 1.00 65.38 106 CYS A C 1
ATOM 867 O O . CYS A 1 106 ? 5.598 -1.680 -5.448 1.00 65.38 106 CYS A O 1
ATOM 869 N N . SER A 1 107 ? 6.705 -0.992 -3.614 1.00 60.91 107 SER A N 1
ATOM 870 C CA . SER A 1 107 ? 6.088 -1.947 -2.696 1.00 60.91 107 SER A CA 1
ATOM 871 C C . SER A 1 107 ? 4.938 -1.255 -1.968 1.00 60.91 107 SER A C 1
ATOM 873 O O . SER A 1 107 ? 5.162 -0.345 -1.167 1.00 60.91 107 SER A O 1
ATOM 875 N N . LEU A 1 108 ? 3.702 -1.657 -2.271 1.00 67.50 108 LEU A N 1
ATOM 876 C CA . LEU A 1 108 ? 2.499 -1.147 -1.611 1.00 67.50 108 LEU A CA 1
ATOM 877 C C . LEU A 1 108 ? 2.168 -1.994 -0.379 1.00 67.50 108 LEU A C 1
ATOM 879 O O . LEU A 1 108 ? 1.266 -2.827 -0.406 1.00 67.50 108 LEU A O 1
ATOM 883 N N . GLY A 1 109 ? 2.911 -1.811 0.708 1.00 62.94 109 GLY A N 1
ATOM 884 C CA . GLY A 1 109 ? 2.655 -2.517 1.966 1.00 62.94 109 GLY A CA 1
ATOM 885 C C . GLY A 1 109 ? 1.488 -1.932 2.769 1.00 62.94 109 GLY A C 1
ATOM 886 O O . GLY A 1 109 ? 1.302 -0.715 2.821 1.00 62.94 109 GLY A O 1
ATOM 887 N N . THR A 1 110 ? 0.739 -2.787 3.473 1.00 67.00 110 THR A N 1
ATOM 888 C CA . THR A 1 110 ? -0.154 -2.339 4.553 1.00 67.00 110 THR A CA 1
ATOM 889 C C . THR A 1 110 ? 0.694 -1.791 5.697 1.00 67.00 110 THR A C 1
ATOM 891 O O . THR A 1 110 ? 1.519 -2.498 6.277 1.00 67.00 110 THR A O 1
ATOM 894 N N . PHE A 1 111 ? 0.498 -0.521 6.034 1.00 77.62 111 PHE A N 1
ATOM 895 C CA . PHE A 1 111 ? 1.262 0.146 7.079 1.00 77.62 111 PHE A CA 1
ATOM 896 C C . PHE A 1 111 ? 0.601 -0.080 8.448 1.00 77.62 111 PHE A C 1
ATOM 898 O O . PHE A 1 111 ? -0.594 0.136 8.605 1.00 77.62 111 PHE A O 1
ATOM 905 N N . SER A 1 112 ? 1.355 -0.500 9.469 1.00 80.94 112 SER A N 1
ATOM 906 C CA . SER A 1 112 ? 0.763 -0.841 10.780 1.00 80.94 112 SER A CA 1
ATOM 907 C C . SER A 1 112 ? -0.014 0.324 11.416 1.00 80.94 112 SER A C 1
ATOM 909 O O . SER A 1 112 ? -1.056 0.121 12.042 1.00 80.94 112 SER A O 1
ATOM 911 N N . LEU A 1 113 ? 0.424 1.563 11.167 1.00 84.56 113 LEU A N 1
ATOM 912 C CA . LEU A 1 113 ? -0.279 2.760 11.627 1.00 84.56 113 LEU A CA 1
ATOM 913 C C . LEU A 1 113 ? -1.666 2.912 10.986 1.00 84.56 113 LEU A C 1
ATOM 915 O O . LEU A 1 113 ? -2.585 3.357 11.667 1.00 84.56 113 LEU A O 1
ATOM 919 N N . THR A 1 114 ? -1.854 2.550 9.710 1.00 85.62 114 THR A N 1
ATOM 920 C CA . THR A 1 114 ? -3.172 2.689 9.067 1.00 85.62 114 THR A CA 1
ATOM 921 C C . THR A 1 114 ? -4.169 1.694 9.652 1.00 85.62 114 THR A C 1
ATOM 923 O O . THR A 1 114 ? -5.297 2.081 9.948 1.00 85.62 114 THR A O 1
ATOM 926 N N . SER A 1 115 ? -3.744 0.460 9.938 1.00 86.12 115 SER A N 1
ATOM 927 C CA . SER A 1 115 ? -4.554 -0.533 10.661 1.00 86.12 115 SER A CA 1
ATOM 928 C C . SER A 1 115 ? -4.950 -0.040 12.055 1.00 86.12 115 SER A C 1
ATOM 930 O O . SER A 1 115 ? -6.107 -0.164 12.455 1.00 86.12 115 SER A O 1
ATOM 932 N N . PHE A 1 116 ? -4.013 0.577 12.781 1.00 87.94 116 PHE A N 1
ATOM 933 C CA . PHE A 1 116 ? -4.283 1.162 14.095 1.00 87.94 116 PHE A CA 1
ATOM 934 C C . PHE A 1 116 ? -5.276 2.337 14.026 1.00 87.94 116 PHE A C 1
ATOM 936 O O . PHE A 1 116 ? -6.191 2.435 14.848 1.00 87.94 116 PHE A O 1
ATOM 943 N N . LEU A 1 117 ? -5.147 3.209 13.024 1.00 89.50 117 LEU A N 1
ATOM 944 C CA . LEU A 1 117 ? -6.081 4.315 12.799 1.00 89.50 117 LEU A CA 1
ATOM 945 C C . LEU A 1 117 ? -7.487 3.812 12.457 1.00 89.50 117 LEU A C 1
ATOM 947 O O . LEU A 1 117 ? -8.465 4.336 12.986 1.00 89.50 117 LEU A O 1
ATOM 951 N N . ILE A 1 118 ? -7.605 2.771 11.629 1.00 89.12 118 ILE A N 1
ATOM 952 C CA . ILE A 1 118 ? -8.897 2.145 11.316 1.00 89.12 118 ILE A CA 1
ATOM 953 C C . ILE A 1 118 ? -9.502 1.538 12.583 1.00 89.12 118 ILE A C 1
ATOM 955 O O . ILE A 1 118 ? -10.656 1.819 12.895 1.00 89.12 118 ILE A O 1
ATOM 959 N N . TYR A 1 119 ? -8.721 0.774 13.350 1.00 89.00 119 TYR A N 1
ATOM 960 C CA . TYR A 1 119 ? -9.182 0.159 14.595 1.00 89.00 119 TYR A CA 1
ATOM 961 C C . TYR A 1 119 ? -9.697 1.195 15.603 1.00 89.00 119 TYR A C 1
ATOM 963 O O . TYR A 1 119 ? -10.801 1.059 16.134 1.00 89.00 119 TYR A O 1
ATOM 971 N N . THR A 1 120 ? -8.931 2.263 15.841 1.00 90.62 120 THR A N 1
ATOM 972 C CA . THR A 1 120 ? -9.352 3.342 16.746 1.00 90.62 120 THR A CA 1
ATOM 973 C C . THR A 1 120 ? -10.593 4.062 16.216 1.00 90.62 120 THR A C 1
ATOM 975 O O . THR A 1 120 ? -11.545 4.243 16.969 1.00 90.62 120 THR A O 1
ATOM 978 N N . SER A 1 121 ? -10.652 4.382 14.922 1.00 89.44 121 SER A N 1
ATOM 979 C CA . SER A 1 121 ? -11.813 5.041 14.299 1.00 89.44 121 SER A CA 1
ATOM 980 C C . SER A 1 121 ? -13.092 4.205 14.405 1.00 89.44 121 SER A C 1
ATOM 982 O O . SER A 1 121 ? -14.136 4.723 14.795 1.00 89.44 121 SER A O 1
ATOM 984 N N . VAL A 1 122 ? -13.018 2.897 14.133 1.00 90.00 122 VAL A N 1
ATOM 985 C CA . VAL A 1 122 ? -14.153 1.971 14.293 1.00 90.00 122 VAL A CA 1
ATOM 986 C C . VAL A 1 122 ? -14.602 1.922 15.752 1.00 90.00 122 VAL A C 1
ATOM 988 O O . VAL A 1 122 ? -15.798 1.984 16.027 1.00 90.00 122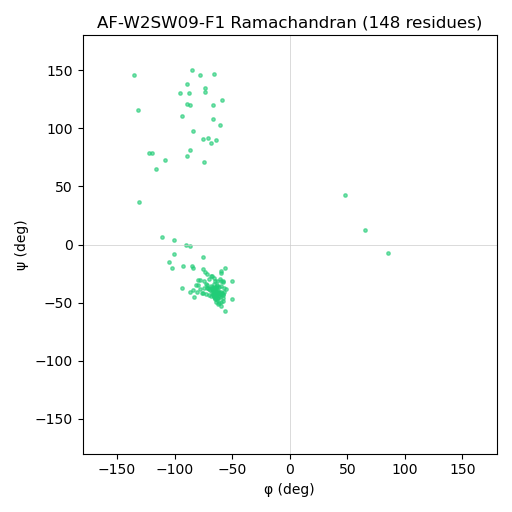 VAL A O 1
ATOM 991 N N . LYS A 1 123 ? -13.657 1.884 16.699 1.00 89.00 123 LYS A N 1
ATOM 992 C CA . LYS A 1 123 ? -13.960 1.854 18.135 1.00 89.00 123 LYS A CA 1
ATOM 993 C C . LYS A 1 123 ? -14.615 3.145 18.641 1.00 89.00 123 LYS A C 1
ATOM 995 O O . LYS A 1 123 ? -15.492 3.069 19.495 1.00 89.00 123 LYS A O 1
ATOM 1000 N N . TYR A 1 124 ? -14.204 4.311 18.139 1.00 90.50 124 TYR A N 1
ATOM 1001 C CA . TYR A 1 124 ? -14.757 5.605 18.558 1.00 90.50 124 TYR A CA 1
ATOM 1002 C C . TYR A 1 124 ? -16.090 5.940 17.882 1.00 90.50 124 TYR A C 1
ATOM 1004 O O . TYR A 1 124 ? -16.986 6.464 18.537 1.00 90.50 124 TYR A O 1
ATOM 1012 N N . THR A 1 125 ? -16.233 5.665 16.585 1.00 88.25 125 THR A N 1
ATOM 1013 C CA . THR A 1 125 ? -17.429 6.040 15.811 1.00 88.25 125 THR A CA 1
ATOM 1014 C C . THR A 1 125 ? -18.482 4.927 15.779 1.00 88.25 125 THR A C 1
ATOM 1016 O O . THR A 1 125 ? -19.634 5.187 15.446 1.00 88.25 125 THR A O 1
ATOM 1019 N N . GLY A 1 126 ? -18.114 3.675 16.077 1.00 86.94 126 GLY A N 1
ATOM 1020 C CA . GLY A 1 126 ? -19.002 2.511 15.935 1.00 86.94 126 GLY A CA 1
ATOM 1021 C C . GLY A 1 126 ? -19.402 2.211 14.484 1.00 86.94 126 GLY A C 1
ATOM 1022 O O . GLY A 1 126 ? -20.335 1.453 14.238 1.00 86.94 126 GLY A O 1
ATOM 1023 N N . SER A 1 127 ? -18.730 2.834 13.512 1.00 85.69 127 SER A N 1
ATOM 1024 C CA . SER A 1 127 ? -19.020 2.688 12.085 1.00 85.69 127 SER A CA 1
ATOM 1025 C C . SER A 1 127 ? -18.322 1.473 11.487 1.00 85.69 127 SER A C 1
ATOM 1027 O O . SER A 1 127 ? -17.231 1.094 11.907 1.00 85.69 127 SER A O 1
ATOM 1029 N N . SER A 1 128 ? -18.931 0.884 10.459 1.00 88.25 128 SER A N 1
ATOM 1030 C CA . SER A 1 128 ? -18.342 -0.228 9.716 1.00 88.25 128 SER A CA 1
ATOM 1031 C C . SER A 1 128 ? -17.085 0.198 8.950 1.00 88.25 128 SER A C 1
ATOM 1033 O O . SER A 1 128 ? -17.005 1.306 8.416 1.00 88.25 128 SER A O 1
ATOM 1035 N N . ILE A 1 129 ? -16.125 -0.724 8.836 1.00 85.62 129 ILE A N 1
ATOM 1036 C CA . ILE A 1 129 ? -14.852 -0.527 8.120 1.00 85.62 129 ILE A CA 1
ATOM 1037 C C . ILE A 1 129 ? -15.092 -0.084 6.666 1.00 85.62 129 ILE A C 1
ATOM 1039 O O . ILE A 1 129 ? -14.407 0.810 6.174 1.00 85.62 129 ILE A O 1
ATOM 1043 N N . SER A 1 130 ? -16.115 -0.635 6.005 1.00 86.50 130 SER A N 1
ATOM 1044 C CA . SER A 1 130 ? -16.485 -0.312 4.620 1.00 86.50 130 SER A CA 1
ATOM 1045 C C . SER A 1 130 ? -16.776 1.173 4.396 1.00 86.50 130 SER A C 1
ATOM 1047 O O . SER A 1 130 ? -16.328 1.733 3.397 1.00 86.50 130 SER A O 1
ATOM 1049 N N . THR A 1 131 ? -17.467 1.834 5.327 1.00 90.06 131 THR A N 1
ATOM 1050 C CA . THR A 1 131 ? -17.781 3.268 5.237 1.00 90.06 131 THR A CA 1
ATOM 1051 C C . THR A 1 131 ? -16.511 4.112 5.287 1.00 90.06 131 THR A C 1
ATOM 1053 O O . THR A 1 131 ? -16.348 5.041 4.497 1.00 90.06 131 THR A O 1
ATOM 1056 N N . ILE A 1 132 ? -15.575 3.759 6.173 1.00 89.00 132 ILE A N 1
ATOM 1057 C CA . ILE A 1 132 ? -14.289 4.455 6.314 1.00 89.00 132 ILE A CA 1
ATOM 1058 C C . ILE A 1 132 ? -13.450 4.263 5.043 1.00 89.00 132 ILE A C 1
ATOM 1060 O O . ILE A 1 132 ? -12.907 5.232 4.509 1.00 89.00 132 ILE A O 1
ATOM 1064 N N . THR A 1 133 ? -13.393 3.038 4.513 1.00 88.19 133 THR A N 1
ATOM 1065 C CA . THR A 1 133 ? -12.685 2.728 3.263 1.00 88.19 133 THR A CA 1
ATOM 1066 C C . THR A 1 133 ? -13.291 3.461 2.068 1.00 88.19 133 THR A C 1
ATOM 1068 O O . THR A 1 133 ? -12.553 4.002 1.247 1.00 88.19 133 THR A O 1
ATOM 1071 N N . PHE A 1 134 ? -14.619 3.538 1.979 1.00 90.62 134 PHE A N 1
ATOM 1072 C CA . PHE A 1 134 ? -15.306 4.248 0.904 1.00 90.62 134 PHE A CA 1
ATOM 1073 C C . PHE A 1 134 ? -15.027 5.755 0.943 1.00 90.62 134 PHE A C 1
ATOM 1075 O O . PHE A 1 134 ? -14.654 6.338 -0.075 1.00 90.62 134 PHE A O 1
ATOM 1082 N N . CYS A 1 135 ? -15.118 6.376 2.124 1.00 91.19 135 CYS A N 1
ATOM 1083 C CA . CYS A 1 135 ? -14.748 7.779 2.307 1.00 91.19 135 CYS A CA 1
ATOM 1084 C C . CYS A 1 135 ? -13.286 8.024 1.915 1.00 91.19 135 CYS A C 1
ATOM 1086 O O . CYS A 1 135 ? -13.004 8.956 1.166 1.00 91.19 135 CYS A O 1
ATOM 1088 N N . CYS A 1 136 ? -12.364 7.164 2.359 1.00 89.25 136 CYS A N 1
ATOM 1089 C CA . CYS A 1 136 ? -10.953 7.242 1.979 1.00 89.25 136 CYS A CA 1
ATOM 1090 C C . CYS A 1 136 ? -10.764 7.156 0.454 1.00 89.25 136 CYS A C 1
ATOM 1092 O O . CYS A 1 136 ? -10.025 7.958 -0.110 1.00 89.25 136 CYS A O 1
ATOM 1094 N N . GLY A 1 137 ? -11.491 6.266 -0.229 1.00 89.62 137 GLY A N 1
ATOM 1095 C CA . GLY A 1 137 ? -11.479 6.158 -1.690 1.00 89.62 137 GLY A CA 1
ATOM 1096 C C . GLY A 1 137 ? -11.979 7.419 -2.401 1.00 89.62 137 GLY A C 1
ATOM 1097 O O . GLY A 1 137 ? -11.360 7.861 -3.368 1.00 89.62 137 GLY A O 1
ATOM 1098 N N . ILE A 1 138 ? -13.048 8.048 -1.899 1.00 90.69 138 ILE A N 1
ATOM 1099 C CA . ILE A 1 138 ? -13.532 9.337 -2.422 1.00 90.69 138 ILE A CA 1
ATOM 1100 C C . ILE A 1 138 ? -12.476 10.427 -2.232 1.00 90.69 138 ILE A C 1
ATOM 1102 O O . ILE A 1 138 ? -12.195 11.172 -3.170 1.00 90.69 138 ILE A O 1
ATOM 1106 N N . PHE A 1 139 ? -11.861 10.514 -1.049 1.00 90.00 139 PHE A N 1
ATOM 1107 C CA . PHE A 1 139 ? -10.792 11.481 -0.795 1.00 90.00 139 PHE A CA 1
ATOM 1108 C C . PHE A 1 139 ? -9.577 11.244 -1.699 1.00 90.00 139 PHE A C 1
ATOM 1110 O O . PHE A 1 139 ? -9.023 12.204 -2.231 1.00 90.00 139 PHE A O 1
ATOM 1117 N N . GLN A 1 140 ? -9.203 9.985 -1.940 1.00 87.06 140 GLN A N 1
ATOM 1118 C CA . GLN A 1 140 ? -8.115 9.625 -2.848 1.00 87.06 140 GLN A CA 1
ATOM 1119 C C . GLN A 1 140 ? -8.424 10.033 -4.298 1.00 87.06 140 GLN A C 1
ATOM 1121 O O . GLN A 1 140 ? -7.556 10.575 -4.981 1.00 87.06 140 GLN A O 1
ATOM 1126 N N . LEU A 1 141 ? -9.662 9.824 -4.761 1.00 86.25 141 LEU A N 1
ATOM 1127 C CA . LEU A 1 141 ? -10.113 10.274 -6.083 1.00 86.25 141 LEU A CA 1
ATOM 1128 C C . LEU A 1 141 ? -10.131 11.799 -6.197 1.00 86.25 141 LEU A C 1
ATOM 1130 O O . LEU A 1 141 ? -9.734 12.346 -7.224 1.00 86.25 141 LEU A O 1
ATOM 1134 N N . LEU A 1 142 ? -10.556 12.489 -5.139 1.00 86.88 142 LEU A N 1
ATOM 1135 C CA . LEU A 1 142 ? -10.553 13.946 -5.095 1.00 86.88 142 LEU A CA 1
ATOM 1136 C C . LEU A 1 142 ? -9.122 14.486 -5.166 1.00 86.88 142 LEU A C 1
ATOM 1138 O O . LEU A 1 142 ? -8.870 15.401 -5.941 1.00 86.88 142 LEU A O 1
ATOM 1142 N N . HIS A 1 143 ? -8.179 13.890 -4.432 1.00 80.62 143 HIS A N 1
ATOM 1143 C CA . HIS A 1 143 ? -6.763 14.260 -4.488 1.00 80.62 143 HIS A CA 1
ATOM 1144 C C . HIS A 1 143 ? -6.134 13.977 -5.861 1.00 80.62 143 HIS A C 1
ATOM 1146 O O . HIS A 1 143 ? -5.344 14.772 -6.358 1.00 80.62 143 HIS A O 1
ATOM 1152 N N . PHE A 1 144 ? -6.516 12.879 -6.515 1.00 79.25 144 PHE A N 1
ATOM 1153 C CA . PHE A 1 144 ? -6.099 12.609 -7.892 1.00 79.25 144 PHE A CA 1
ATOM 1154 C C . PHE A 1 144 ? -6.630 13.665 -8.882 1.00 79.25 144 PHE A C 1
ATOM 1156 O O . PHE A 1 144 ? -5.922 14.054 -9.809 1.00 79.25 144 PHE A O 1
ATOM 1163 N N . LEU A 1 145 ? -7.859 14.156 -8.679 1.00 77.00 145 LEU A N 1
ATOM 1164 C CA . LEU A 1 145 ? -8.480 15.182 -9.524 1.00 77.00 145 LEU A CA 1
ATOM 1165 C C . LEU A 1 145 ? -7.965 16.604 -9.231 1.00 77.00 145 LEU A C 1
ATOM 1167 O O . LEU A 1 145 ? -7.918 17.443 -10.131 1.00 77.00 145 LEU A O 1
ATOM 1171 N N . LEU A 1 146 ? -7.575 16.870 -7.984 1.00 77.25 146 LEU A N 1
ATOM 1172 C CA . LEU A 1 146 ? -6.998 18.123 -7.503 1.00 77.25 146 LEU A CA 1
ATOM 1173 C C . LEU A 1 146 ? -5.616 17.850 -6.889 1.00 77.25 146 LEU A C 1
ATOM 1175 O O . LEU A 1 146 ? -5.502 17.825 -5.660 1.00 77.25 146 LEU A O 1
ATOM 1179 N N . PRO A 1 147 ? -4.558 17.681 -7.702 1.00 64.25 147 PRO A N 1
ATOM 1180 C CA . PRO A 1 147 ? -3.187 17.688 -7.214 1.00 64.25 147 PRO A CA 1
ATOM 1181 C C . PRO A 1 147 ? -2.883 19.113 -6.757 1.00 64.25 147 PRO A C 1
ATOM 1183 O O . PRO A 1 147 ? -2.471 19.989 -7.518 1.00 64.25 147 PRO A O 1
ATOM 1186 N N . LEU A 1 148 ? -3.219 19.381 -5.501 1.00 58.59 148 LEU A N 1
ATOM 1187 C CA . LEU A 1 148 ? -2.871 20.611 -4.825 1.00 58.59 148 LEU A CA 1
ATOM 1188 C C . LEU A 1 148 ? -1.363 20.552 -4.586 1.00 58.59 148 LEU A C 1
ATOM 1190 O O . LEU A 1 148 ? -0.908 19.991 -3.596 1.00 58.59 148 LEU A O 1
ATOM 1194 N N . GLU A 1 149 ? -0.596 21.095 -5.532 1.00 51.62 149 GLU A N 1
ATOM 1195 C CA . GLU A 1 149 ? 0.804 21.457 -5.318 1.00 51.62 149 GLU A CA 1
ATOM 1196 C C . GLU A 1 149 ? 0.847 22.561 -4.248 1.00 51.62 149 GLU A C 1
ATOM 1198 O O . GLU A 1 149 ? 0.732 23.751 -4.556 1.00 51.62 149 GLU A O 1
ATOM 1203 N N . PHE A 1 150 ? 0.943 22.164 -2.980 1.00 45.62 150 PHE A N 1
ATOM 1204 C CA . PHE A 1 150 ? 1.363 23.029 -1.881 1.00 45.62 150 PHE A CA 1
ATOM 1205 C C . PHE A 1 150 ? 2.727 22.586 -1.369 1.00 45.62 150 PHE A C 1
ATOM 1207 O O . PHE A 1 150 ? 2.928 21.360 -1.214 1.00 45.62 150 PHE A O 1
#

Foldseek 3Di:
DVVCVVVVPDPPPDPDDPVVVLVCVVCVVPVPPPDVCVQFVLVVDVVVDDCVPCVVVVVVVVVVLVVVQLVQLQVLCVLLPHSVVSSCQQPVCVVVCSGGPPDPDDRPGDDSVVSVVLSVCCVVVVDDSVVVVVVVVVVVVVCVSDVPPD

Organism: Necator americanus (NCBI:txid51031)

Secondary structure (DSSP, 8-state):
-HHHHHHT---------HHHHHHHHHHHHHHS--SHHHH-HHHHHHHT--HHHHHHHHHHHHHHHHHHHHHHHHHHHHHHT-HHHHHHHHHHHHHHHHHH-S-TT---PPPHHHHHHHHHHHHHH---HHHHHHHHHHHHHHHHH-----

InterPro domains:
  IPR001902 SLC26A/SulP transporter [PTHR11814] (38-150)
  IPR011547 SLC26A/SulP transporter domain [PF00916] (57-148)

Nearest PDB structures (foldseek):
  7lhv-assembly1_B  TM=9.075E-01  e=3.424E-02  Arabidopsis thaliana

Sequence (150 aa):
EDFDIRFNFVRHRKRRTNREVLRRFIVENFRDYPDFSGLIPFLAWIKSYDVKTNGFRDFAGSLLIAALLIPQGLANGLLVSDVFSGIFSVLLPHLIYPILGSGRHCSLGTFSLTSFLIYTSVKYTGSSISTITFCCGIFQLLHFLLPLEF